Protein AF-K0IS37-F1 (afdb_monomer)

Nearest PDB structures (foldseek):
  7zxy-assembly1_I  TM=9.807E-01  e=1.819E-02  Synechocystis sp. PCC 6803
  9es7-assembly1_A  TM=9.537E-01  e=2.237E-02  Spinacia oleracea

Foldseek 3Di:
DVVVVCVVVVLVVVVVVLVVVVVVCVVVVVCDPPNVVVVVVSVVVVVVSVVVVLVVLLVVPDPCSVVSVVVVVVVVVVD

pLDDT: mean 97.54, std 1.79, range [86.69, 98.69]

Mean predicted aligned error: 2.54 Å

Sequence (79 aa):
WLVRYLHSNTASAFFFLVYLHIGRGMYYGSYRSPRTLVWAIGTVILILMMATAFLGYVLPYGQMSLWGATVITNLISAI

Secondary structure (DSSP, 8-state):
-HHHHHHHHHHHHHHHHHHHHHHHHHHTTTTSTT-HHHHHHHHHHHHHHHHHHHHHHHTT--HHHHHHHHHHHHTGGG-

Solvent-accessible surface area (backbone atoms only — not comparable to full-atom values): 4465 Å² total; per-residue (Å²): 109,67,69,60,53,49,54,60,50,47,55,57,52,49,53,53,52,48,53,51,51,50,51,51,32,61,75,71,51,53,52,42,85,93,32,41,65,62,40,52,52,50,53,53,51,51,54,54,50,53,52,51,52,52,56,60,53,36,70,81,64,44,74,67,21,50,55,50,50,55,55,60,57,51,59,61,75,74,112

Structure (mmCIF, N/CA/C/O backbone):
data_AF-K0IS37-F1
#
_entry.id   AF-K0IS37-F1
#
loop_
_atom_site.group_PDB
_atom_site.id
_atom_site.type_symbol
_atom_site.label_atom_id
_atom_site.label_alt_id
_atom_site.label_comp_id
_atom_site.label_asym_id
_atom_site.label_entity_id
_atom_site.label_seq_id
_atom_site.pdbx_PDB_ins_code
_atom_site.Cartn_x
_atom_site.Cartn_y
_atom_site.Cartn_z
_atom_site.occupancy
_atom_site.B_iso_or_equiv
_atom_site.auth_seq_id
_atom_site.auth_comp_id
_atom_site.auth_asym_id
_atom_site.auth_atom_id
_atom_site.pdbx_PDB_model_num
ATOM 1 N N . TRP A 1 1 ? 1.596 9.596 -20.925 1.00 91.12 1 TRP A N 1
ATOM 2 C CA . TRP A 1 1 ? 2.479 10.083 -19.843 1.00 91.12 1 TRP A CA 1
ATOM 3 C C . TRP A 1 1 ? 1.674 10.470 -18.601 1.00 91.12 1 TRP A C 1
ATOM 5 O O . TRP A 1 1 ? 1.964 9.928 -17.544 1.00 91.12 1 TRP A O 1
ATOM 15 N N . LEU A 1 2 ? 0.627 11.300 -18.726 1.00 97.75 2 LEU A N 1
ATOM 16 C CA . LEU A 1 2 ? -0.208 11.760 -17.605 1.00 97.75 2 LEU A CA 1
ATOM 17 C C . LEU A 1 2 ? -0.743 10.608 -16.740 1.00 97.75 2 LEU A C 1
ATOM 19 O O . LEU A 1 2 ? -0.459 10.563 -15.552 1.00 97.75 2 LEU A O 1
ATOM 23 N N . VAL A 1 3 ? -1.429 9.633 -17.348 1.00 98.00 3 VAL A N 1
ATOM 24 C CA . VAL A 1 3 ? -2.003 8.479 -16.626 1.00 98.00 3 VAL A CA 1
ATOM 25 C C . VAL A 1 3 ? -0.935 7.674 -15.882 1.00 98.00 3 VAL A C 1
ATOM 27 O O . VAL A 1 3 ? -1.163 7.259 -14.754 1.00 98.00 3 VAL A O 1
ATOM 30 N N . ARG A 1 4 ? 0.255 7.501 -16.474 1.00 96.38 4 ARG A N 1
ATOM 31 C CA . ARG A 1 4 ? 1.370 6.779 -15.841 1.00 96.38 4 ARG A CA 1
ATOM 32 C C . ARG A 1 4 ? 1.852 7.498 -14.582 1.00 96.38 4 ARG A C 1
ATOM 34 O O . ARG A 1 4 ? 2.007 6.851 -13.554 1.00 96.38 4 ARG A O 1
ATOM 41 N N . TYR A 1 5 ? 2.074 8.811 -14.660 1.00 98.31 5 TYR A N 1
ATOM 42 C CA . TYR A 1 5 ? 2.507 9.588 -13.499 1.00 98.31 5 TYR A CA 1
ATOM 43 C C . TYR A 1 5 ? 1.410 9.707 -12.450 1.00 98.31 5 TYR A C 1
ATOM 45 O O . TYR A 1 5 ? 1.705 9.595 -11.267 1.00 98.31 5 TYR A O 1
ATOM 53 N N . LEU A 1 6 ? 0.154 9.888 -12.857 1.00 98.50 6 LEU A N 1
ATOM 54 C CA . LEU A 1 6 ? -0.966 9.844 -11.923 1.00 98.50 6 LEU A CA 1
ATOM 55 C C . LEU A 1 6 ? -0.975 8.505 -11.186 1.00 98.50 6 LEU A C 1
ATOM 57 O O . LEU A 1 6 ? -0.889 8.500 -9.969 1.00 98.50 6 LEU A O 1
ATOM 61 N N . HIS A 1 7 ? -0.945 7.379 -11.901 1.00 98.19 7 HIS A N 1
ATOM 62 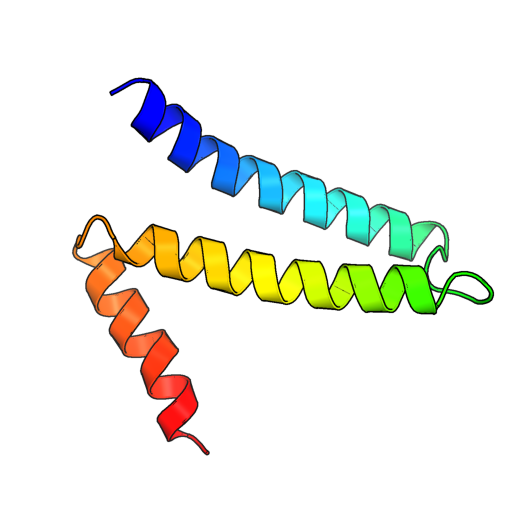C CA . HIS A 1 7 ? -0.961 6.051 -11.291 1.00 98.19 7 HIS A CA 1
ATOM 63 C C . HIS A 1 7 ? 0.206 5.827 -10.314 1.00 98.19 7 HIS A C 1
ATOM 65 O O . HIS A 1 7 ? -0.015 5.384 -9.187 1.00 98.19 7 HIS A O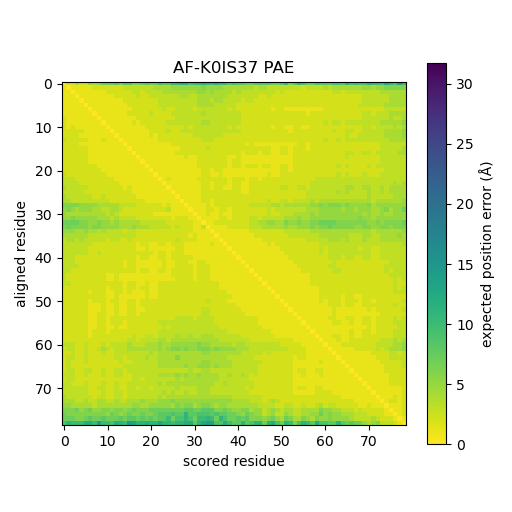 1
ATOM 71 N N . SER A 1 8 ? 1.440 6.189 -10.694 1.00 97.44 8 SER A N 1
ATOM 72 C CA . SER A 1 8 ? 2.606 6.015 -9.817 1.00 97.44 8 SER A CA 1
ATOM 73 C C . SER A 1 8 ? 2.563 6.914 -8.578 1.00 97.44 8 SER A C 1
ATOM 75 O O . SER A 1 8 ? 2.916 6.470 -7.491 1.00 97.44 8 SER A O 1
ATOM 77 N N . ASN A 1 9 ? 2.121 8.168 -8.715 1.00 97.88 9 ASN A N 1
ATOM 78 C CA . ASN A 1 9 ? 2.027 9.091 -7.579 1.00 97.88 9 ASN A CA 1
ATOM 79 C C . ASN A 1 9 ? 0.826 8.768 -6.677 1.00 97.88 9 ASN A C 1
ATOM 81 O O . ASN A 1 9 ? 0.931 8.878 -5.456 1.00 97.88 9 ASN A O 1
ATOM 85 N N . THR A 1 10 ? -0.295 8.320 -7.252 1.00 98.06 10 THR A N 1
ATOM 86 C CA . THR A 1 10 ? -1.471 7.875 -6.497 1.00 98.06 10 THR A CA 1
ATOM 87 C C . THR A 1 10 ? -1.140 6.672 -5.623 1.00 98.06 10 THR A C 1
ATOM 89 O O . THR A 1 10 ? -1.601 6.642 -4.488 1.00 98.06 10 THR A O 1
ATOM 92 N N . ALA A 1 11 ? -0.304 5.732 -6.080 1.00 97.81 11 ALA A N 1
ATOM 93 C CA . ALA A 1 11 ? 0.145 4.624 -5.236 1.00 97.81 11 ALA A CA 1
ATOM 94 C C . ALA A 1 11 ? 0.830 5.130 -3.949 1.00 97.81 11 ALA A C 1
ATOM 96 O O . ALA A 1 11 ? 0.431 4.744 -2.852 1.00 97.81 11 ALA A O 1
ATOM 97 N N . SER A 1 12 ? 1.782 6.063 -4.059 1.00 97.50 12 SER A N 1
ATOM 98 C CA . SER A 1 12 ? 2.458 6.660 -2.895 1.00 97.50 12 SER A CA 1
ATOM 99 C C . SER A 1 12 ? 1.502 7.438 -1.985 1.00 97.50 12 SER A C 1
ATOM 101 O O . SER A 1 12 ? 1.536 7.280 -0.763 1.00 97.50 12 SER A O 1
ATOM 103 N N . ALA A 1 13 ? 0.617 8.253 -2.569 1.00 98.06 13 ALA A N 1
ATOM 104 C CA . ALA A 1 13 ? -0.386 9.002 -1.813 1.00 98.06 13 ALA A CA 1
ATOM 105 C C . ALA A 1 13 ? -1.357 8.071 -1.068 1.00 98.06 13 ALA A C 1
ATOM 107 O O . ALA A 1 13 ? -1.749 8.363 0.061 1.00 98.06 13 ALA A O 1
ATOM 108 N N . PHE A 1 14 ? -1.715 6.932 -1.664 1.00 97.12 14 PHE A N 1
ATOM 109 C CA . PHE A 1 14 ? -2.626 5.975 -1.051 1.00 97.12 14 PHE A CA 1
ATOM 110 C C . PHE A 1 14 ? -2.020 5.363 0.220 1.00 97.12 14 PHE A C 1
ATOM 112 O O . PHE A 1 14 ? -2.663 5.396 1.269 1.00 97.12 14 PHE A O 1
ATOM 119 N N . PHE A 1 15 ? -0.758 4.914 0.185 1.00 98.38 15 PHE A N 1
ATOM 120 C CA . PHE A 1 15 ? -0.078 4.434 1.397 1.00 98.38 15 PHE A CA 1
ATOM 121 C C . PHE A 1 15 ? 0.037 5.515 2.469 1.00 98.38 15 PHE A C 1
ATOM 123 O O . PHE A 1 15 ? -0.231 5.237 3.636 1.00 98.38 15 PHE A O 1
ATOM 130 N N . PHE A 1 16 ? 0.372 6.750 2.089 1.00 98.56 16 PHE A N 1
ATOM 131 C CA . PHE A 1 16 ? 0.424 7.867 3.032 1.00 98.56 16 PHE A CA 1
ATOM 132 C C . PHE A 1 16 ? -0.917 8.065 3.759 1.00 98.56 16 PHE A C 1
ATOM 134 O O . PHE A 1 16 ? -0.963 8.109 4.990 1.00 98.56 16 PHE A O 1
ATOM 141 N N . LEU A 1 17 ? -2.023 8.113 3.011 1.00 98.62 17 LEU A N 1
ATOM 142 C CA . LEU A 1 17 ? -3.363 8.274 3.577 1.00 98.62 17 LEU A CA 1
ATOM 143 C C . LEU A 1 17 ? -3.780 7.081 4.443 1.00 98.62 17 LEU A C 1
ATOM 145 O O . LEU A 1 17 ? -4.392 7.274 5.494 1.00 98.62 17 LEU A O 1
ATOM 149 N N . VAL A 1 18 ? -3.429 5.856 4.046 1.00 98.56 18 VAL A N 1
ATOM 150 C CA . VAL A 1 18 ? -3.730 4.653 4.832 1.00 98.56 18 VAL A CA 1
ATOM 151 C C . VAL A 1 18 ? -2.924 4.623 6.130 1.00 98.56 18 VAL A C 1
ATOM 153 O O . VAL A 1 18 ? -3.487 4.298 7.172 1.00 98.56 18 VAL A O 1
ATOM 156 N N . TYR A 1 19 ? -1.653 5.028 6.129 1.00 98.62 19 TYR A N 1
ATOM 157 C CA . TYR A 1 19 ? -0.878 5.132 7.368 1.00 98.62 19 TYR A CA 1
ATOM 158 C C . TYR A 1 19 ? -1.454 6.180 8.323 1.00 98.62 19 TYR A C 1
ATOM 160 O O . TYR A 1 19 ? -1.576 5.905 9.518 1.00 98.62 19 TYR A O 1
ATOM 168 N N . LEU A 1 20 ? -1.904 7.333 7.816 1.00 98.69 20 LEU A N 1
ATOM 169 C CA . LEU A 1 20 ? -2.645 8.304 8.628 1.00 98.69 20 LEU A CA 1
ATOM 170 C C . LEU A 1 20 ? -3.961 7.721 9.163 1.00 98.69 20 LEU A C 1
ATOM 172 O O . LEU A 1 20 ? -4.292 7.910 10.334 1.00 98.69 20 LEU A O 1
ATOM 176 N N . HIS A 1 21 ? -4.699 6.980 8.335 1.00 98.62 21 HIS A N 1
ATOM 177 C CA . HIS A 1 21 ? -5.944 6.319 8.726 1.00 98.62 21 HIS A CA 1
ATOM 178 C C . HIS A 1 21 ? -5.727 5.288 9.846 1.00 98.62 21 HIS A C 1
ATOM 180 O O . HIS A 1 21 ? -6.470 5.279 10.831 1.00 98.62 21 HIS A O 1
ATOM 186 N N . ILE A 1 22 ? -4.678 4.469 9.738 1.00 98.69 22 ILE A N 1
ATOM 187 C CA . ILE A 1 22 ? -4.264 3.502 10.762 1.00 98.69 22 ILE A CA 1
ATOM 188 C C . ILE A 1 22 ? -3.854 4.235 12.041 1.00 98.69 22 ILE A C 1
ATOM 190 O O . ILE A 1 22 ? -4.358 3.903 13.113 1.00 98.69 22 ILE A O 1
ATOM 194 N N . GLY A 1 23 ? -3.014 5.270 11.936 1.00 98.56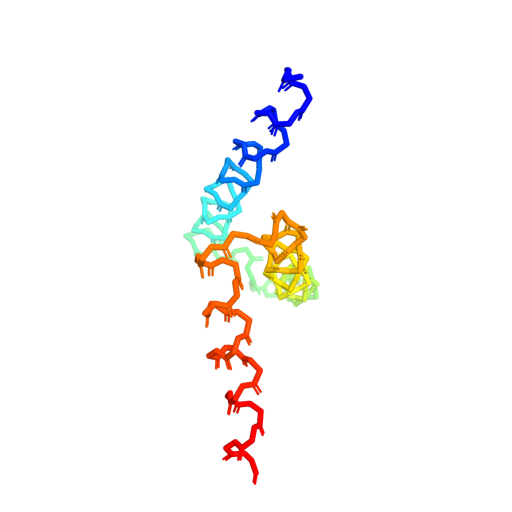 23 GLY A N 1
ATOM 195 C CA . GLY A 1 23 ? -2.577 6.079 13.077 1.00 98.56 23 GLY A CA 1
ATOM 196 C C . GLY A 1 23 ? -3.752 6.701 13.835 1.00 98.56 23 GLY A C 1
ATOM 197 O O . GLY A 1 23 ? -3.850 6.572 15.054 1.00 98.56 23 GLY A O 1
ATOM 198 N N . ARG A 1 24 ? -4.722 7.274 13.113 1.00 98.62 24 ARG A N 1
ATOM 199 C CA . ARG A 1 24 ? -6.002 7.745 13.668 1.00 98.62 24 ARG A CA 1
ATOM 200 C C . ARG A 1 24 ? -6.764 6.615 14.358 1.00 98.62 24 ARG A C 1
ATOM 202 O O . ARG A 1 24 ? -7.301 6.806 15.450 1.00 98.62 24 ARG A O 1
ATOM 209 N N . GLY A 1 25 ? -6.837 5.440 13.734 1.00 98.19 25 GLY A N 1
ATOM 210 C CA . GLY A 1 25 ? -7.500 4.266 14.297 1.00 98.19 25 GLY A CA 1
ATOM 211 C C . GLY A 1 25 ? -6.876 3.812 15.619 1.00 98.19 25 GLY A C 1
ATOM 212 O O . GLY A 1 25 ? -7.605 3.492 16.560 1.00 98.19 25 GLY A O 1
ATOM 213 N N . MET A 1 26 ? -5.547 3.857 15.717 1.00 98.25 26 MET A N 1
ATOM 214 C CA . MET A 1 26 ? -4.804 3.554 16.938 1.00 98.25 26 MET A CA 1
ATOM 215 C C . MET A 1 26 ? -5.021 4.620 18.014 1.00 98.25 26 MET A C 1
ATOM 217 O O . MET A 1 26 ? -5.355 4.271 19.146 1.00 98.25 26 MET A O 1
ATOM 221 N N . TYR A 1 27 ? -4.909 5.901 17.650 1.00 98.38 27 TYR A N 1
ATOM 222 C CA . TYR A 1 27 ? -5.046 7.031 18.571 1.00 98.38 27 TYR A CA 1
ATOM 223 C C . TYR A 1 27 ? -6.421 7.066 19.256 1.00 98.38 27 TYR A C 1
ATOM 225 O O . TYR A 1 27 ? -6.507 7.199 20.472 1.00 98.38 27 TYR A O 1
ATOM 233 N N . TYR A 1 28 ? -7.505 6.860 18.501 1.00 98.25 28 TYR A N 1
ATOM 234 C CA . TYR A 1 28 ? -8.872 6.877 19.044 1.00 98.25 28 TYR A CA 1
ATOM 235 C C . TYR A 1 28 ? -9.384 5.503 19.512 1.00 98.25 28 TYR A C 1
ATOM 237 O O . TYR A 1 28 ? -10.579 5.349 19.764 1.00 98.25 28 TYR A O 1
ATOM 245 N N . GLY A 1 29 ? -8.538 4.466 19.569 1.00 97.31 29 GLY A N 1
ATOM 246 C CA . GLY A 1 29 ? -8.966 3.118 19.972 1.00 97.31 29 GLY A CA 1
ATOM 247 C C . GLY A 1 29 ? -10.058 2.524 19.069 1.00 97.31 29 GLY A C 1
ATOM 248 O O . GLY A 1 29 ? -10.920 1.770 19.523 1.00 97.31 29 GLY A O 1
ATOM 249 N N . SER A 1 30 ? -10.054 2.873 17.780 1.00 97.25 30 SER A N 1
ATOM 250 C CA . SER A 1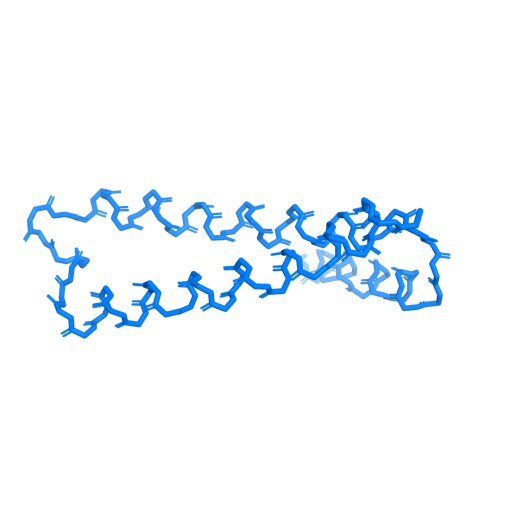 30 ? -11.084 2.456 16.817 1.00 97.25 30 SER A CA 1
ATOM 251 C C . SER A 1 30 ? -11.069 0.950 16.531 1.00 97.25 30 SER A C 1
ATOM 253 O O . SER A 1 30 ? -12.055 0.448 16.006 1.00 97.25 30 SER A O 1
ATOM 255 N N . TYR A 1 31 ? -10.012 0.242 16.942 1.00 97.19 31 TYR A N 1
ATOM 256 C CA . TYR A 1 31 ? -9.854 -1.212 16.840 1.00 97.19 31 TYR A CA 1
ATOM 257 C C . TYR A 1 31 ? -10.542 -2.015 17.959 1.00 97.19 31 TYR A C 1
ATOM 259 O O . TYR A 1 31 ? -10.615 -3.240 17.885 1.00 97.19 31 TYR A O 1
ATOM 267 N N . ARG A 1 32 ? -11.026 -1.355 19.020 1.00 96.38 32 ARG A N 1
ATOM 268 C CA . ARG A 1 32 ? -11.647 -2.023 20.176 1.00 96.38 32 ARG A CA 1
ATOM 269 C C . ARG A 1 32 ? -13.086 -2.454 19.886 1.00 96.38 32 ARG A C 1
ATOM 271 O O . ARG A 1 32 ? -13.730 -1.936 18.973 1.00 96.38 32 ARG A O 1
ATOM 278 N N . SER A 1 33 ? -13.601 -3.377 20.703 1.00 95.94 33 SER A N 1
ATOM 279 C CA . SER A 1 33 ? -15.011 -3.793 20.666 1.00 95.94 33 SER A CA 1
ATOM 280 C C . SER A 1 33 ? -15.949 -2.571 20.687 1.00 95.94 33 SER A C 1
ATOM 282 O O . SER A 1 33 ? -15.674 -1.627 21.434 1.00 95.94 33 SER A O 1
ATOM 284 N N . PRO A 1 34 ? -17.018 -2.536 19.865 1.00 96.06 34 PRO A N 1
ATOM 285 C CA . PRO A 1 34 ? -17.518 -3.599 18.975 1.00 96.06 34 PRO A CA 1
ATOM 286 C C . PRO A 1 34 ? -16.939 -3.574 17.541 1.00 96.06 34 PRO A C 1
ATOM 288 O O . PRO A 1 34 ? -17.456 -4.242 16.653 1.00 96.06 34 PRO A O 1
ATOM 291 N N . ARG A 1 35 ? -15.874 -2.804 17.273 1.00 98.00 35 ARG A N 1
ATOM 292 C CA . ARG A 1 35 ? -15.320 -2.571 15.920 1.00 98.00 35 ARG A CA 1
ATOM 293 C C . ARG A 1 35 ? -14.151 -3.487 15.538 1.00 98.00 35 ARG A C 1
ATOM 295 O O . ARG A 1 35 ? -13.438 -3.212 14.575 1.00 98.00 35 ARG A O 1
ATOM 302 N N . THR A 1 36 ? -13.954 -4.586 16.257 1.00 97.88 36 THR A N 1
ATOM 303 C CA . THR A 1 36 ? -12.846 -5.526 16.009 1.00 97.88 36 THR A CA 1
ATOM 304 C C . THR A 1 36 ? -12.898 -6.131 14.605 1.00 97.88 36 THR A C 1
ATOM 306 O O . TH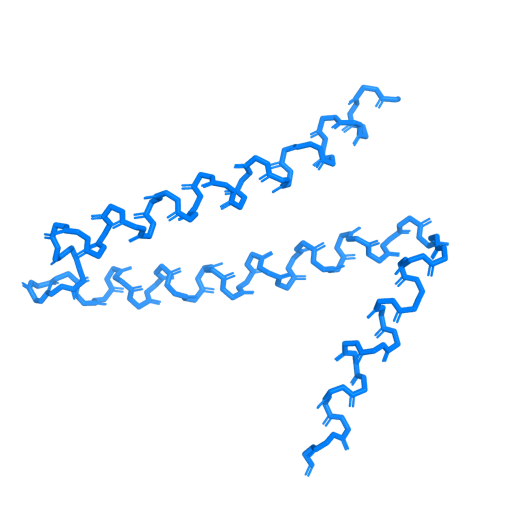R A 1 36 ? -11.863 -6.227 13.951 1.00 97.88 36 THR A O 1
ATOM 309 N N . LEU A 1 37 ? -14.092 -6.464 14.097 1.00 98.19 37 LEU A N 1
ATOM 310 C CA . LEU A 1 37 ? -14.255 -6.993 12.738 1.00 98.19 37 LEU A CA 1
ATOM 311 C C . LEU A 1 37 ? -13.864 -5.963 11.668 1.00 98.19 37 LEU A C 1
ATOM 313 O O . LEU A 1 37 ? -13.177 -6.303 10.710 1.00 98.19 37 LEU A O 1
ATOM 317 N N . VAL A 1 38 ? -14.247 -4.695 11.854 1.00 98.19 38 VAL A N 1
ATOM 318 C CA . VAL A 1 38 ? -13.873 -3.599 10.943 1.00 98.19 38 VAL A CA 1
ATOM 319 C C . VAL A 1 38 ? -12.355 -3.436 10.902 1.00 98.19 38 VAL A C 1
ATOM 321 O O . VAL A 1 38 ? -11.779 -3.277 9.828 1.00 98.19 38 VAL A O 1
ATOM 324 N N . TRP A 1 39 ? -11.697 -3.532 12.059 1.00 98.31 39 TRP A N 1
ATOM 325 C CA . TRP A 1 39 ? -10.241 -3.487 12.136 1.00 98.31 39 TRP A CA 1
ATOM 326 C C . TRP A 1 39 ? -9.580 -4.671 11.426 1.00 98.31 39 TRP A C 1
ATOM 328 O O . TRP A 1 39 ? -8.670 -4.458 10.630 1.00 98.31 39 TRP A O 1
ATOM 338 N N . ALA A 1 40 ? -10.073 -5.894 11.645 1.00 98.31 40 ALA A N 1
ATOM 339 C CA . ALA A 1 40 ? -9.556 -7.093 10.986 1.00 98.31 40 ALA A CA 1
ATOM 340 C C . ALA A 1 40 ? -9.679 -7.008 9.454 1.00 98.31 40 ALA A C 1
ATOM 342 O O . ALA A 1 40 ? -8.713 -7.282 8.744 1.00 98.31 40 ALA A O 1
ATOM 343 N N . ILE A 1 41 ? -10.828 -6.550 8.943 1.00 98.56 41 ILE A N 1
ATOM 344 C CA . ILE A 1 41 ? -11.024 -6.298 7.507 1.00 98.56 41 ILE A CA 1
ATOM 345 C C . ILE A 1 41 ? -10.031 -5.237 7.013 1.00 98.56 41 ILE A C 1
ATOM 347 O O . ILE A 1 41 ? -9.393 -5.430 5.981 1.00 98.56 41 ILE A O 1
ATOM 351 N N . GLY A 1 42 ? -9.837 -4.151 7.768 1.00 98.50 42 GLY A N 1
ATOM 352 C CA . GLY A 1 42 ? -8.838 -3.126 7.456 1.00 98.50 42 GLY A CA 1
ATOM 353 C C . GLY A 1 42 ? -7.410 -3.678 7.366 1.00 98.50 42 GLY A C 1
ATOM 354 O O . GLY A 1 42 ? -6.671 -3.323 6.450 1.00 98.50 42 GLY A O 1
ATOM 355 N N . THR A 1 43 ? -7.025 -4.592 8.261 1.00 98.38 43 THR A N 1
ATOM 356 C CA . THR A 1 43 ? -5.720 -5.272 8.212 1.00 98.38 43 THR A CA 1
ATOM 357 C C . THR A 1 43 ? -5.578 -6.158 6.972 1.00 98.38 43 THR A C 1
ATOM 359 O O . THR A 1 43 ? -4.539 -6.120 6.316 1.00 98.38 43 THR A O 1
ATOM 362 N N . VAL A 1 44 ? -6.617 -6.910 6.596 1.00 98.62 44 VAL A N 1
ATOM 363 C CA . VAL A 1 44 ? -6.608 -7.708 5.356 1.00 98.62 44 VAL A CA 1
ATOM 364 C C . VAL A 1 44 ? -6.461 -6.805 4.128 1.00 98.62 44 VAL A C 1
ATOM 366 O O . VAL A 1 44 ? -5.646 -7.089 3.251 1.00 98.62 44 VAL A O 1
ATOM 369 N N . ILE A 1 45 ? -7.186 -5.682 4.085 1.00 98.56 45 ILE A N 1
ATOM 370 C CA . ILE A 1 45 ? -7.077 -4.693 3.002 1.00 98.56 45 ILE A CA 1
ATOM 371 C C . ILE A 1 45 ? -5.653 -4.131 2.912 1.00 98.56 45 ILE A C 1
ATOM 373 O O . ILE A 1 45 ? -5.128 -4.002 1.808 1.00 98.56 45 ILE A O 1
ATOM 377 N N . LEU A 1 46 ? -5.000 -3.843 4.043 1.00 98.44 46 LEU A N 1
ATOM 378 C CA . LEU A 1 46 ? -3.611 -3.374 4.059 1.00 98.44 46 LEU A CA 1
ATOM 379 C C . LEU A 1 46 ? -2.661 -4.383 3.393 1.00 98.44 46 LEU A C 1
ATOM 381 O O . LEU A 1 46 ? -1.853 -3.991 2.553 1.00 98.44 46 LEU A O 1
ATOM 385 N N . ILE A 1 47 ? -2.789 -5.675 3.714 1.00 98.38 47 ILE A N 1
ATOM 386 C CA . ILE A 1 47 ? -1.955 -6.737 3.128 1.00 98.38 47 ILE A CA 1
ATOM 387 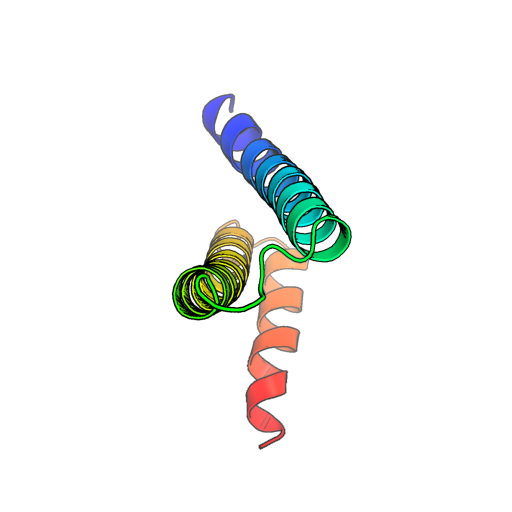C C . ILE A 1 47 ? -2.197 -6.849 1.616 1.00 98.38 47 ILE A C 1
ATOM 389 O O . ILE A 1 47 ? -1.244 -6.877 0.835 1.00 98.38 47 ILE A O 1
ATOM 393 N N . LEU A 1 48 ? -3.462 -6.851 1.183 1.00 98.56 48 LEU A N 1
ATOM 394 C CA . LEU A 1 48 ? -3.812 -6.892 -0.241 1.00 98.56 48 LEU A CA 1
ATOM 395 C C . LEU A 1 48 ? -3.303 -5.657 -0.997 1.00 98.56 48 LEU A C 1
ATOM 397 O O . LEU A 1 48 ? -2.850 -5.774 -2.137 1.00 98.56 48 LEU A O 1
ATOM 401 N N . MET A 1 49 ? -3.326 -4.481 -0.368 1.00 98.31 49 MET A N 1
ATOM 402 C CA . MET A 1 49 ? -2.790 -3.249 -0.945 1.00 98.31 49 MET A CA 1
ATOM 403 C C . MET A 1 49 ? -1.268 -3.328 -1.126 1.00 98.31 49 MET A C 1
ATOM 405 O O . MET A 1 49 ? -0.768 -2.957 -2.188 1.00 98.31 49 MET A O 1
ATOM 409 N N . MET A 1 50 ? -0.534 -3.861 -0.141 1.00 98.31 50 MET A N 1
ATOM 410 C CA . MET A 1 50 ? 0.913 -4.105 -0.249 1.00 98.31 50 MET A CA 1
ATOM 411 C C . MET A 1 50 ? 1.242 -5.065 -1.394 1.00 98.31 50 MET A C 1
ATOM 413 O O . MET A 1 50 ? 2.099 -4.756 -2.221 1.00 98.31 50 MET A O 1
ATOM 417 N N . ALA A 1 51 ? 0.516 -6.182 -1.493 1.00 98.00 51 ALA A N 1
ATOM 418 C CA . ALA A 1 51 ? 0.676 -7.136 -2.587 1.00 98.00 51 ALA A CA 1
ATOM 419 C C . ALA A 1 51 ? 0.389 -6.493 -3.956 1.00 98.00 51 ALA A C 1
ATOM 421 O O . ALA A 1 51 ? 1.176 -6.636 -4.890 1.00 98.00 51 ALA A O 1
ATOM 422 N N . THR A 1 52 ? -0.699 -5.727 -4.067 1.00 98.38 52 THR A N 1
ATOM 423 C CA . THR A 1 52 ? -1.094 -5.051 -5.314 1.00 98.38 52 THR A CA 1
ATOM 424 C C . THR A 1 52 ? -0.055 -4.023 -5.756 1.00 98.38 52 THR A C 1
ATOM 426 O O . THR A 1 52 ? 0.319 -3.983 -6.928 1.00 98.38 52 THR A O 1
ATOM 429 N N . ALA A 1 53 ? 0.450 -3.211 -4.826 1.00 98.19 53 ALA A N 1
ATOM 430 C CA . ALA A 1 53 ? 1.469 -2.211 -5.118 1.00 98.19 53 ALA A CA 1
ATOM 431 C C . ALA A 1 53 ? 2.796 -2.846 -5.542 1.00 98.19 53 ALA A C 1
ATOM 433 O O . ALA A 1 53 ? 3.420 -2.376 -6.492 1.00 98.19 53 ALA A O 1
ATOM 434 N N . PHE A 1 54 ? 3.198 -3.937 -4.884 1.00 98.25 54 PHE A N 1
ATOM 435 C CA . PHE A 1 54 ? 4.375 -4.701 -5.277 1.00 98.25 54 PHE A CA 1
ATOM 436 C C . PHE A 1 54 ? 4.228 -5.271 -6.693 1.00 98.25 54 PHE A C 1
ATOM 438 O O . PHE A 1 54 ? 5.079 -5.004 -7.538 1.00 98.25 54 PHE A O 1
ATOM 445 N N . LEU A 1 55 ? 3.132 -5.978 -6.993 1.00 98.12 55 LEU A N 1
ATOM 446 C CA . LEU A 1 55 ? 2.893 -6.522 -8.334 1.00 98.12 55 LEU A CA 1
ATOM 447 C C . LEU A 1 55 ? 2.885 -5.416 -9.397 1.00 98.12 55 LEU A C 1
ATOM 449 O O . LEU A 1 55 ? 3.541 -5.548 -10.428 1.00 98.12 55 LEU A O 1
ATOM 453 N N . GLY A 1 56 ? 2.217 -4.291 -9.123 1.00 98.00 56 GLY A N 1
ATOM 454 C CA . GLY A 1 56 ? 2.218 -3.125 -10.006 1.00 98.00 56 GLY A CA 1
ATOM 455 C C . GLY A 1 56 ? 3.614 -2.533 -10.229 1.00 98.00 56 GLY A C 1
ATOM 456 O O . GLY A 1 56 ? 3.941 -2.142 -11.348 1.00 98.00 56 GLY A O 1
ATOM 457 N N . TYR A 1 57 ? 4.463 -2.515 -9.197 1.00 98.06 57 TYR A N 1
ATOM 458 C CA . TYR A 1 57 ? 5.850 -2.048 -9.279 1.00 98.06 57 TYR A CA 1
ATOM 459 C C . TYR A 1 57 ? 6.748 -2.955 -10.133 1.00 98.06 57 TYR A C 1
ATOM 461 O O . TYR A 1 57 ? 7.738 -2.488 -10.703 1.00 98.06 57 TYR A O 1
ATOM 469 N N . VAL A 1 58 ? 6.405 -4.238 -10.259 1.00 98.44 58 VAL A N 1
ATOM 470 C CA . VAL A 1 58 ? 7.155 -5.199 -11.080 1.00 98.44 58 VAL A CA 1
ATOM 471 C C . VAL A 1 58 ? 6.881 -5.014 -12.581 1.00 98.44 58 VAL A C 1
ATOM 473 O O . VAL A 1 58 ? 7.791 -5.192 -13.390 1.00 98.44 58 VAL A O 1
ATOM 476 N N . LEU A 1 59 ? 5.674 -4.579 -12.970 1.00 98.19 59 LEU A N 1
ATOM 477 C CA . LEU A 1 59 ? 5.239 -4.503 -14.378 1.00 98.19 59 LEU A CA 1
ATOM 478 C C . LEU A 1 59 ? 6.116 -3.644 -15.314 1.00 98.19 59 LEU A C 1
ATOM 480 O O . LEU A 1 59 ? 6.311 -4.053 -16.456 1.00 98.19 59 LEU A O 1
ATOM 484 N N . PRO A 1 60 ? 6.662 -2.477 -14.908 1.00 97.12 60 PRO A N 1
ATOM 485 C CA . PRO A 1 60 ? 7.518 -1.672 -15.782 1.00 97.12 60 PRO A CA 1
ATOM 486 C C . PRO A 1 60 ? 8.876 -2.314 -16.099 1.00 97.12 60 PRO A C 1
ATOM 488 O O . PRO A 1 60 ? 9.588 -1.790 -16.951 1.00 97.12 60 PRO A O 1
ATOM 491 N N . TYR A 1 61 ? 9.240 -3.398 -15.400 1.00 97.31 61 TYR A N 1
ATOM 492 C CA . TYR A 1 61 ? 10.432 -4.211 -15.651 1.00 97.31 61 TYR A CA 1
ATOM 493 C C . TYR A 1 61 ? 11.755 -3.417 -15.693 1.00 97.31 61 TYR A C 1
ATOM 495 O O . TYR A 1 61 ? 12.638 -3.659 -16.513 1.00 97.31 61 TYR A 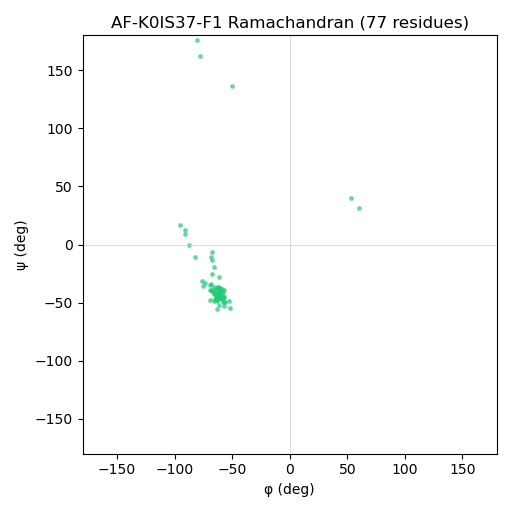O 1
ATOM 503 N N . GLY A 1 62 ? 11.904 -2.432 -14.800 1.00 97.62 62 GLY A N 1
ATOM 504 C CA . GLY A 1 62 ? 13.171 -1.723 -14.596 1.00 97.62 62 GLY A CA 1
ATOM 505 C C . GLY A 1 62 ? 14.149 -2.494 -13.700 1.00 97.62 62 GLY A C 1
ATOM 506 O O . GLY A 1 62 ? 13.791 -3.505 -13.101 1.00 97.62 62 GLY A O 1
ATOM 507 N N . GLN A 1 63 ? 15.370 -1.971 -13.527 1.00 98.25 63 GLN A N 1
ATOM 508 C CA . GLN A 1 63 ? 16.381 -2.569 -12.634 1.00 98.25 63 GLN A CA 1
ATOM 509 C C . GLN A 1 63 ? 15.839 -2.802 -11.216 1.00 98.25 63 GLN A C 1
ATOM 511 O O . GLN A 1 63 ? 15.932 -3.903 -10.683 1.00 98.25 63 GLN A O 1
ATOM 516 N N . MET A 1 64 ? 15.198 -1.788 -10.630 1.00 98.06 64 MET A N 1
ATOM 517 C CA . MET A 1 64 ? 14.613 -1.914 -9.292 1.00 98.06 64 MET A CA 1
ATOM 518 C C . MET A 1 64 ? 13.412 -2.870 -9.255 1.00 98.06 64 MET A C 1
ATOM 520 O O . MET A 1 64 ? 13.238 -3.579 -8.269 1.00 98.06 64 MET A O 1
ATOM 524 N N . SER A 1 65 ? 12.609 -2.933 -10.323 1.00 97.44 65 SER A N 1
ATOM 525 C CA . SER A 1 65 ? 11.505 -3.894 -10.444 1.00 97.44 65 SER A CA 1
ATOM 526 C C . SER A 1 65 ? 12.022 -5.334 -10.422 1.00 97.44 65 SER A C 1
ATOM 528 O O . SER A 1 65 ? 11.497 -6.159 -9.678 1.00 97.44 65 SER A O 1
ATOM 530 N N . LEU A 1 66 ? 13.074 -5.622 -11.199 1.00 98.12 66 LEU A N 1
ATOM 531 C CA . LEU A 1 66 ? 13.680 -6.948 -11.294 1.00 98.12 66 LEU A CA 1
ATOM 532 C C . LEU A 1 66 ? 14.273 -7.385 -9.952 1.00 98.12 66 LEU A C 1
ATOM 534 O O . LEU A 1 66 ? 13.895 -8.424 -9.417 1.00 98.12 66 LEU A O 1
ATOM 538 N N . TRP A 1 67 ? 15.168 -6.577 -9.380 1.00 98.31 67 TRP A N 1
ATOM 539 C CA . TRP A 1 67 ? 15.820 -6.927 -8.118 1.00 98.31 67 TRP A CA 1
ATOM 540 C C . TRP A 1 67 ? 14.837 -6.974 -6.949 1.00 98.31 67 TRP A C 1
ATOM 542 O O . TRP A 1 67 ? 14.940 -7.858 -6.100 1.00 98.31 67 TRP A O 1
ATOM 552 N N . GLY A 1 68 ? 13.842 -6.082 -6.935 1.00 97.12 68 GLY A N 1
ATOM 553 C CA . GLY A 1 68 ? 12.761 -6.116 -5.955 1.00 97.12 68 GLY A CA 1
ATOM 554 C C . GLY A 1 68 ? 11.957 -7.415 -6.023 1.00 97.12 68 GLY A C 1
ATOM 555 O O . GLY A 1 68 ? 11.702 -8.026 -4.985 1.00 97.12 68 GLY A O 1
ATOM 556 N N . ALA A 1 69 ? 11.614 -7.878 -7.230 1.00 97.88 69 ALA A N 1
ATOM 557 C CA . ALA A 1 69 ? 10.921 -9.150 -7.422 1.00 97.88 69 ALA A CA 1
ATOM 558 C C . ALA A 1 69 ? 11.746 -10.340 -6.918 1.00 97.88 69 ALA A C 1
ATOM 560 O O . ALA A 1 69 ? 11.225 -11.174 -6.174 1.00 97.88 69 ALA A O 1
ATOM 561 N N . THR A 1 70 ? 13.034 -10.385 -7.266 1.00 98.00 70 THR A N 1
ATOM 562 C CA . THR A 1 70 ? 13.961 -11.434 -6.822 1.00 98.00 70 THR A CA 1
ATOM 563 C C . THR A 1 70 ? 14.037 -11.511 -5.300 1.00 98.00 70 THR A C 1
ATOM 565 O O . THR A 1 70 ? 13.890 -12.586 -4.729 1.00 98.00 70 THR A O 1
ATOM 568 N N . VAL A 1 71 ? 14.228 -10.380 -4.614 1.00 98.00 71 VAL A N 1
ATOM 569 C CA . VAL A 1 71 ? 14.353 -10.373 -3.148 1.00 98.00 71 VAL A CA 1
ATOM 570 C C . VAL A 1 71 ? 13.047 -10.796 -2.475 1.00 98.00 71 VAL A C 1
ATOM 572 O O . VAL A 1 71 ? 13.074 -11.661 -1.606 1.00 98.00 71 VAL A O 1
ATOM 575 N N . ILE A 1 72 ? 11.907 -10.224 -2.879 1.00 96.94 72 ILE A N 1
ATOM 576 C CA . ILE A 1 72 ? 10.619 -10.479 -2.212 1.00 96.94 72 ILE A CA 1
ATOM 577 C C . ILE A 1 72 ? 10.162 -11.927 -2.405 1.00 96.94 72 ILE A C 1
ATOM 579 O O . ILE A 1 72 ? 9.677 -12.540 -1.459 1.00 96.94 72 ILE A O 1
ATOM 583 N N . THR A 1 73 ? 10.347 -12.502 -3.594 1.00 96.81 73 THR A N 1
ATOM 584 C CA . THR A 1 73 ? 9.997 -13.912 -3.835 1.00 96.81 73 THR A CA 1
ATOM 585 C C . THR A 1 73 ? 10.926 -14.875 -3.094 1.00 96.81 73 THR A C 1
ATOM 587 O O . THR A 1 73 ? 10.450 -15.873 -2.559 1.00 96.81 73 THR A O 1
ATOM 590 N N . ASN A 1 74 ? 12.213 -14.543 -2.950 1.00 97.50 74 ASN A N 1
ATOM 591 C CA . ASN A 1 74 ? 13.156 -15.346 -2.166 1.00 97.50 74 ASN A CA 1
ATOM 592 C C . ASN A 1 74 ? 12.844 -15.387 -0.662 1.00 97.50 74 ASN A C 1
ATOM 594 O O . ASN A 1 74 ? 13.289 -16.316 0.007 1.00 97.50 74 ASN A O 1
ATOM 598 N N . LEU A 1 75 ? 12.061 -14.443 -0.120 1.00 95.44 75 LEU A N 1
ATOM 599 C CA . LEU A 1 75 ? 11.586 -14.531 1.268 1.00 95.44 75 LEU A CA 1
ATOM 600 C C . LEU A 1 75 ? 10.712 -15.772 1.501 1.00 95.44 75 LEU A C 1
ATOM 602 O O . LEU A 1 75 ? 10.677 -16.288 2.612 1.00 95.44 75 LEU A O 1
ATOM 606 N N . ILE A 1 76 ? 10.025 -16.263 0.464 1.00 92.94 76 ILE A N 1
ATOM 607 C CA . ILE A 1 76 ? 9.176 -17.461 0.548 1.00 92.94 76 ILE A CA 1
ATOM 608 C C . ILE A 1 76 ? 10.034 -18.726 0.640 1.00 92.94 76 ILE A C 1
ATOM 610 O O . ILE A 1 76 ? 9.670 -19.660 1.343 1.00 92.94 76 ILE A O 1
ATOM 614 N N . SER A 1 77 ? 11.203 -18.732 -0.002 1.00 93.50 77 SER A N 1
ATOM 615 C CA . SER A 1 77 ? 12.165 -19.840 0.056 1.00 93.50 77 SER A CA 1
ATOM 616 C C . SER A 1 77 ? 12.805 -20.031 1.438 1.00 93.50 77 SER A C 1
ATOM 618 O O . SER A 1 77 ? 13.580 -20.966 1.616 1.00 93.50 77 SER A O 1
ATOM 620 N N . ALA A 1 78 ? 12.546 -19.129 2.391 1.00 94.62 78 ALA A N 1
ATOM 621 C CA . ALA A 1 78 ? 13.040 -19.219 3.764 1.00 94.62 78 ALA A CA 1
ATOM 622 C C . ALA A 1 78 ? 12.121 -20.031 4.703 1.00 94.62 78 ALA A C 1
ATOM 624 O O . ALA A 1 78 ? 12.441 -20.154 5.887 1.00 94.62 78 ALA A O 1
ATOM 625 N N . ILE A 1 79 ? 10.992 -20.543 4.197 1.00 86.69 79 ILE A N 1
ATOM 626 C CA . ILE A 1 79 ? 10.121 -21.526 4.867 1.00 86.69 79 ILE A CA 1
ATOM 627 C C . ILE A 1 79 ? 10.593 -22.930 4.495 1.00 86.69 79 ILE A C 1
ATOM 629 O O . ILE A 1 79 ? 10.732 -23.755 5.425 1.00 86.69 79 ILE A O 1
#

InterPro domains:
  IPR005797 Cytochrome b/b6, N-terminal domain [PF00033] (1-79)
  IPR005797 Cytochrome b/b6, N-terminal domain [PS51002] (1-79)
  IPR016174 Di-haem cytochrome, transmembrane [SSF81342] (1-79)
  IPR027387 Cytochrome b/b6-like domain superfamily [G3DSA:1.20.810.10] (1-79)

Organism: NCBI:txid554969

Radius of gyration: 15.96 Å; Cα contacts (8 Å, |Δi|>4): 18; chains: 1; bounding box: 34×33×40 Å

=== Feature glossary ===
Legend for the data blocks above and below:

— What the protein is —

The amino-acid sequence is the protein's primary structure: the linear order of residues from the N-terminus to the C-terminus, written in one-letter code. Everything else here — the 3D coordinates, the secondary structure, the domain annotations — is ultimately a consequence of this string.

Database cross-references. InterPro integrates a dozen domain/family signature databases into unified entries with residue-range hits. GO terms attach function/process/location labels with evidence codes. CATH codes position the fold in a four-level structural taxonomy. Organism is the NCBI-taxonomy species name.

— Where its atoms are —

The mmCIF block holds the 3D Cartesian coordinates of each backbone atom (N, Cα, C, O) in ångströms. mmCIF is the PDB's canonical archive format — a tagged-loop te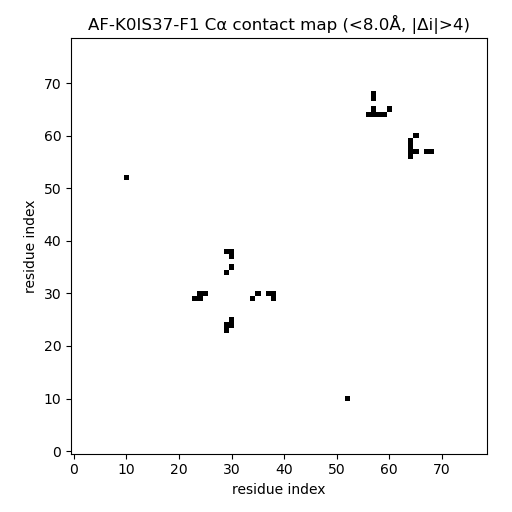xt representation of the atomic model.

The six renders are orthographic views along the three Cartesian axes in both directions. Representation (cartoon, sticks, or surface) and color scheme (sequence-rainbow or by-chain) vary across proteins so the training set covers all the common visualization conventions.

— Local backbone conformation —

Secondary structure is the local, repeating backbone conformation. DSSP classifies it into eight states by reading the hydrogen-bond network: three helix types (H, G, I), two β types (E, B), two non-regular types (T, S), and unstructured coil (-).

SS3 is a coarse 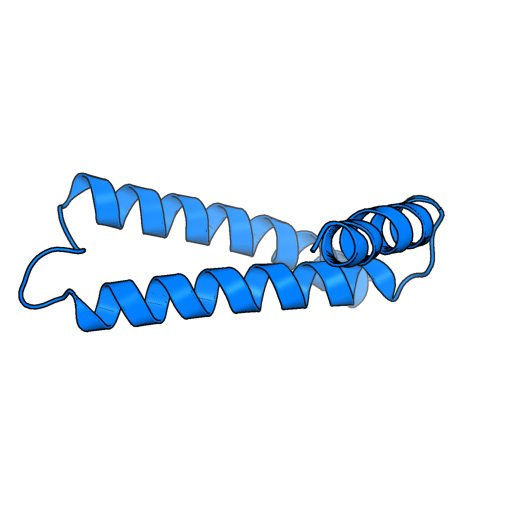helix/strand/coil call (letters a/b/c) made by the P-SEA algorithm from inter-Cα distances and dihedrals. It is less detailed than DSSP but needs only Cα positions.

Backbone dihedral angles. Every residue except chain termini has a φ (preceding-C → N → Cα → C) and a ψ (N → Cα → C → next-N). They are reported in degrees following the IUPAC sign convention. Secondary structure is essentially a statement about which (φ, ψ) basin each residue occupies.

— Global shape and packing —

The geometric summary reports three shape descriptors. Rg (radius of gyration) measures how spread out the Cα atoms are about their centre of mass; compact globular proteins have small Rg, elongated or unfolded ones large. Cα contacts (<8 Å, |i−j|>4) count long-range residue pairs in spatial proximity — high for tightly packed folds, near zero for rods or random coil. The bounding-box extents give the protein's footprint along x, y, z in Å.

Solvent accessibility: the surface area of each residue that a 1.4 Å water probe can touch, in Å². When only backbone atoms are present the absolute values are lower than full-atom SASA (side chains contribute most of the area) and are flagged as backbone-only.

Plot images: a contact map (which residues are close in 3D, as an N×N binary image), a Ramachandran scatter (backbone torsion angles, revealing secondary-structure composition at a glance), and — for AlphaFold structures — a PAE heatmap (pairwise prediction confidence).

— Structural neighborhood —

Foldseek's 3Di representation compresses backbone geometry into a per-residue letter drawn from a learned twenty-state alphabet. It captures the tertiary interaction pattern around each residue — which residues are packed against it in space, regardless of where they are in sequence.

Structural nearest neighbors (via Foldseek easy-search vs the PDB). Reported per hit: target PDB id, E-value, and alignment TM-score. A TM-score above ~0.5 is the conventional threshold for 'same fold'.

— Confidence and disorder —

pLDDT (predicted Local Distance Difference Test) is AlphaFold's per-residue confidence score, ranging from 0 to 100. Values above 90 indicate high confidence (typically well-packed cores); 70–90 is confident; 50–70 low confidence; below 50 usually means the region is disordered or the prediction is unreliable there. AlphaFold stores pLDDT in the mmCIF B-factor column.

For experimental (PDB) structures, the B-factor (temperature factor) quantifies the positional spread of each atom in the crystal — a combination of thermal vibration and static disorder — in units of Å². High B-factors mark flexible loops or poorly resolved regions; low B-factors mark the rigid, well-ordered core.

Predicted Aligned Error (PAE) is an AlphaFold confidence matrix: entry (i, j) is the expected error in the position of residue j, in ångströms, when the prediction is superimposed on the true structure at residue i. Low PAE within a block of residues means that block is internally rigid and well-predicted; high PAE between two blocks means their relative placement is uncertain even if each block individually is confident.